Protein AF-A0A6G5A4E1-F1 (afdb_monomer_lite)

InterPro domains:
  IPR002970 Tick histamine-binding protein [PF02098] (26-93)
  IPR012674 Calycin [G3DSA:2.40.128.20] (3-97)
  IPR012674 Calycin [SSF50814] (6-94)

Secondary structure (DSSP, 8-state):
---------EEEEE-SSTTEEEEEETT----EEEEEEEE-SSS-EEEEEEETTEEEEEEE--GGGTTS--HHHHHHHHHH-S-------HHHHTTS----

Structure (mmCIF, N/CA/C/O backbone):
data_AF-A0A6G5A4E1-F1
#
_entry.id   AF-A0A6G5A4E1-F1
#
loop_
_atom_site.group_PDB
_atom_site.id
_atom_site.type_symbol
_atom_site.label_atom_id
_atom_site.label_alt_id
_atom_site.label_comp_id
_atom_site.label_asym_id
_atom_site.label_entity_id
_atom_site.label_seq_id
_atom_site.pdbx_PDB_ins_code
_atom_site.Cartn_x
_atom_site.Cartn_y
_atom_site.Cartn_z
_atom_site.occupancy
_atom_site.B_iso_or_equiv
_atom_site.auth_seq_id
_atom_site.auth_comp_id
_atom_site.auth_asym_id
_atom_site.auth_atom_id
_atom_site.pdbx_PDB_model_num
ATOM 1 N N . ARG A 1 1 ? -19.443 11.949 -18.395 1.00 36.12 1 ARG A N 1
ATOM 2 C CA . ARG A 1 1 ? -19.741 12.132 -16.953 1.00 36.12 1 ARG A CA 1
ATOM 3 C C . ARG A 1 1 ? -18.392 12.183 -16.258 1.00 36.12 1 ARG A C 1
ATOM 5 O O . ARG A 1 1 ? -17.690 11.191 -16.354 1.00 36.12 1 ARG A O 1
ATOM 12 N N . GLY A 1 2 ? -17.987 13.330 -15.711 1.00 47.69 2 GLY A N 1
ATOM 13 C CA . GLY A 1 2 ? -16.694 13.437 -15.029 1.00 47.69 2 GLY A CA 1
ATOM 14 C C . GLY A 1 2 ? -16.711 12.603 -13.752 1.00 47.69 2 GLY A C 1
ATOM 15 O O . GLY A 1 2 ? -17.685 12.676 -13.001 1.00 47.69 2 GLY A O 1
ATOM 16 N N . LEU A 1 3 ? -15.682 11.784 -13.547 1.00 59.25 3 LEU A N 1
ATOM 17 C CA . LEU A 1 3 ? -15.409 11.184 -12.246 1.00 59.25 3 LEU A CA 1
ATOM 18 C C . LEU A 1 3 ? -15.117 12.348 -11.296 1.00 59.25 3 LEU A C 1
ATOM 20 O O . LEU A 1 3 ? -14.226 13.152 -11.556 1.00 59.25 3 LEU A O 1
ATOM 24 N N . LYS A 1 4 ? -15.940 12.512 -10.261 1.00 63.28 4 LYS A N 1
ATOM 25 C CA . LYS A 1 4 ? -15.679 13.512 -9.229 1.00 63.28 4 LYS A CA 1
ATOM 26 C C . LYS A 1 4 ? -14.546 12.958 -8.372 1.00 63.28 4 LYS A C 1
ATOM 28 O O . LYS A 1 4 ? -14.743 11.943 -7.713 1.00 63.28 4 LYS A O 1
ATOM 33 N N . GLU A 1 5 ? -13.382 13.593 -8.433 1.00 68.69 5 GLU A N 1
ATOM 34 C CA . GLU A 1 5 ? -12.266 13.290 -7.541 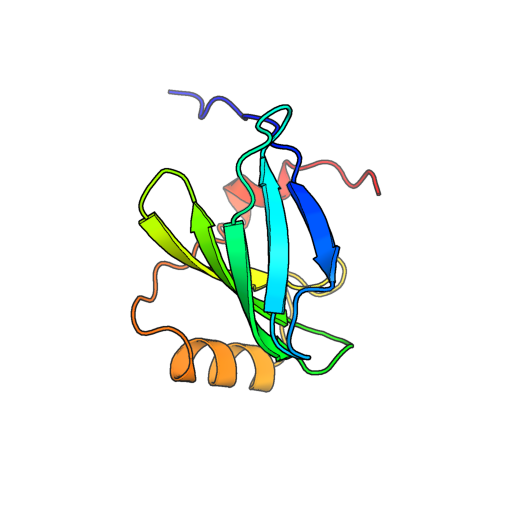1.00 68.69 5 GLU A CA 1
ATOM 35 C C . GLU A 1 5 ? -12.696 13.559 -6.092 1.00 68.69 5 GLU A C 1
ATOM 37 O O . GLU A 1 5 ? -13.292 14.598 -5.785 1.00 68.69 5 GLU A O 1
ATOM 42 N N . GLU A 1 6 ? -12.438 12.595 -5.216 1.00 76.19 6 GLU A N 1
ATOM 43 C CA . GLU A 1 6 ? -12.690 12.679 -3.783 1.00 76.19 6 GLU A CA 1
ATOM 44 C C . GLU A 1 6 ? -11.341 12.549 -3.080 1.00 76.19 6 GLU A C 1
ATOM 46 O O . GLU A 1 6 ? -10.624 11.570 -3.289 1.00 76.19 6 GLU A O 1
ATOM 51 N N . LYS A 1 7 ? -10.980 13.557 -2.284 1.00 79.69 7 LYS A N 1
ATOM 52 C CA . LYS A 1 7 ? -9.781 13.508 -1.449 1.00 79.69 7 LYS A CA 1
ATOM 53 C C . LYS A 1 7 ? -10.141 12.771 -0.171 1.00 79.69 7 LYS A C 1
ATOM 55 O O . LYS A 1 7 ? -11.061 13.201 0.514 1.00 79.69 7 LYS A O 1
ATOM 60 N N . ILE A 1 8 ? -9.425 11.689 0.107 1.00 82.81 8 ILE A N 1
ATOM 61 C CA . ILE A 1 8 ? -9.597 10.873 1.307 1.00 82.81 8 ILE A CA 1
ATOM 62 C C . ILE A 1 8 ? -8.254 10.867 2.029 1.00 82.81 8 ILE A C 1
ATOM 64 O O . ILE A 1 8 ? -7.242 10.473 1.441 1.00 82.81 8 ILE A O 1
ATOM 68 N N . ALA A 1 9 ? -8.232 11.321 3.276 1.00 87.06 9 ALA A N 1
ATOM 69 C CA . ALA A 1 9 ? -7.056 11.226 4.126 1.00 87.06 9 ALA A CA 1
ATOM 70 C C . ALA A 1 9 ? -7.019 9.849 4.800 1.00 87.06 9 ALA A C 1
ATOM 72 O O . ALA A 1 9 ? -8.006 9.408 5.387 1.00 87.06 9 ALA A O 1
ATOM 73 N N . LEU A 1 10 ? -5.872 9.168 4.722 1.00 88.06 10 LEU A N 1
ATOM 74 C CA . LEU A 1 10 ? -5.596 7.980 5.526 1.00 88.06 10 LEU A CA 1
ATOM 75 C C . LEU A 1 10 ? -4.602 8.342 6.623 1.00 88.06 10 LEU A C 1
ATOM 77 O O . LEU A 1 10 ? -3.449 8.680 6.342 1.00 88.06 10 LEU A O 1
ATOM 81 N N . HIS A 1 11 ? -5.030 8.226 7.873 1.00 90.38 11 HIS A N 1
ATOM 82 C CA . HIS A 1 11 ? -4.147 8.366 9.025 1.00 90.38 11 HIS A CA 1
ATOM 83 C C . HIS A 1 11 ? -3.705 6.978 9.462 1.00 90.38 11 HIS A C 1
ATOM 85 O O . HIS A 1 11 ? -4.544 6.140 9.762 1.00 90.38 11 HIS A O 1
ATOM 91 N N . MET A 1 12 ? -2.398 6.713 9.478 1.00 90.94 12 MET A N 1
ATOM 92 C CA . MET A 1 12 ? -1.847 5.375 9.722 1.00 90.94 12 MET A CA 1
ATOM 93 C C . MET A 1 12 ? -0.950 5.370 10.960 1.00 90.94 12 MET A C 1
ATOM 95 O O . MET A 1 12 ? -0.149 6.285 11.163 1.00 90.94 12 MET A O 1
ATOM 99 N N . LYS A 1 13 ? -1.041 4.313 11.769 1.00 92.62 13 LYS A N 1
ATOM 100 C CA . LYS A 1 13 ? -0.179 4.071 12.933 1.00 92.62 13 LYS A CA 1
ATOM 101 C C . LYS A 1 13 ? 0.174 2.580 13.057 1.00 92.62 13 LYS A C 1
ATOM 103 O O . LYS A 1 13 ? -0.567 1.732 12.557 1.00 92.62 13 LYS A O 1
ATOM 108 N N . PRO A 1 14 ? 1.281 2.227 13.732 1.00 93.19 14 PRO A N 1
ATOM 109 C CA . PRO A 1 14 ? 1.635 0.827 13.958 1.00 93.19 14 PRO A CA 1
ATOM 110 C C . PRO A 1 14 ? 0.527 0.059 14.692 1.00 93.19 14 PRO A C 1
ATOM 112 O O . PRO A 1 14 ? -0.048 0.570 15.655 1.00 93.19 14 PRO A O 1
ATOM 115 N N . GLY A 1 15 ? 0.237 -1.162 14.238 1.00 92.31 15 GLY A N 1
ATOM 116 C CA . GLY A 1 15 ? -0.697 -2.079 14.886 1.00 92.31 15 GLY A CA 1
ATOM 117 C C . GLY A 1 15 ? -0.028 -3.005 15.906 1.00 92.31 15 GLY A C 1
ATOM 118 O O . GLY A 1 15 ? 1.140 -2.853 16.262 1.00 92.31 15 GLY A O 1
ATOM 119 N N . ALA A 1 16 ? -0.789 -3.993 16.384 1.00 92.69 16 ALA A N 1
ATOM 120 C CA . ALA A 1 16 ? -0.350 -4.916 17.436 1.00 92.69 16 ALA A CA 1
ATOM 121 C C . ALA A 1 16 ? 0.652 -5.993 16.967 1.00 92.69 16 ALA A C 1
ATOM 123 O O . ALA A 1 1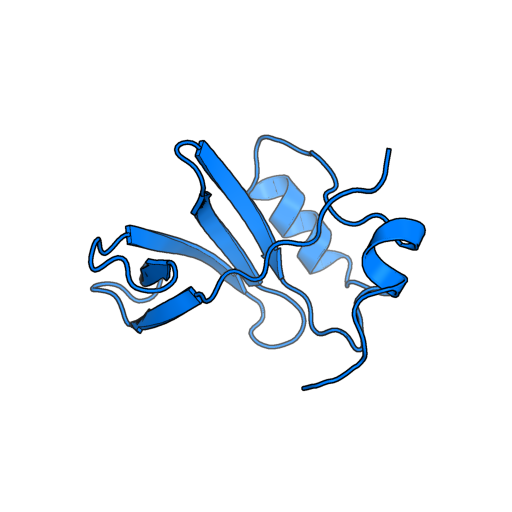6 ? 1.275 -6.651 17.802 1.00 92.69 16 ALA A O 1
ATOM 124 N N . ALA A 1 17 ? 0.801 -6.189 15.655 1.00 94.81 17 ALA A N 1
ATOM 125 C CA . ALA A 1 17 ? 1.709 -7.163 15.057 1.00 94.81 17 ALA A CA 1
ATOM 126 C C . ALA A 1 17 ? 2.532 -6.517 13.926 1.00 94.81 17 ALA A C 1
ATOM 128 O O . ALA A 1 17 ? 2.108 -5.496 13.383 1.00 94.81 17 ALA A O 1
ATOM 129 N N . PRO A 1 18 ? 3.697 -7.088 13.557 1.00 92.06 18 PRO A N 1
ATOM 130 C CA . PRO A 1 18 ? 4.589 -6.492 12.557 1.00 92.06 18 PRO A CA 1
ATOM 131 C C . PRO A 1 18 ? 3.958 -6.292 11.172 1.00 92.06 18 PRO A C 1
ATOM 133 O O . PRO A 1 18 ? 4.397 -5.426 10.422 1.00 92.06 18 PRO A O 1
ATOM 136 N N . ASP A 1 19 ? 2.943 -7.088 10.839 1.00 94.31 19 ASP A N 1
ATOM 137 C CA . ASP A 1 19 ? 2.184 -7.050 9.589 1.00 94.31 19 ASP A CA 1
ATOM 138 C C . ASP A 1 19 ? 0.873 -6.252 9.702 1.00 94.31 19 ASP A C 1
ATOM 140 O O . ASP A 1 19 ? 0.089 -6.228 8.755 1.00 94.31 19 ASP A O 1
ATOM 144 N N . LYS A 1 20 ? 0.602 -5.612 10.847 1.00 95.31 20 LYS A N 1
ATOM 145 C CA . LYS A 1 20 ? -0.647 -4.883 11.099 1.00 95.31 20 LYS A CA 1
ATOM 146 C C . LYS A 1 20 ? -0.410 -3.387 11.192 1.00 95.31 20 LYS A C 1
ATOM 148 O O . LYS A 1 20 ? 0.453 -2.915 11.933 1.00 95.31 20 LYS A O 1
ATOM 153 N N . VAL A 1 21 ? -1.241 -2.643 10.478 1.00 93.31 21 VAL A N 1
ATOM 154 C CA . VAL A 1 21 ? -1.297 -1.185 10.517 1.00 93.31 21 VAL A CA 1
ATOM 155 C C . VAL A 1 21 ? -2.716 -0.786 10.880 1.00 93.31 21 VAL A C 1
ATOM 157 O O . VAL A 1 21 ? -3.665 -1.229 10.242 1.00 93.31 21 VAL A O 1
ATOM 160 N N . LEU A 1 22 ? -2.855 0.053 11.898 1.00 94.00 22 LEU A N 1
ATOM 161 C CA . LEU A 1 22 ? -4.136 0.653 12.240 1.00 94.00 22 LEU A CA 1
ATOM 162 C C . LEU A 1 22 ? -4.296 1.927 11.428 1.00 94.00 22 LEU A C 1
ATOM 164 O O . LEU A 1 22 ? -3.355 2.724 11.338 1.00 94.00 22 LEU A O 1
ATOM 168 N N . PHE A 1 23 ? -5.472 2.129 10.850 1.00 91.62 23 PHE A N 1
ATOM 169 C CA . PHE A 1 23 ? -5.754 3.346 10.112 1.00 91.62 23 PHE A CA 1
ATOM 170 C C . PHE A 1 23 ? -7.176 3.856 10.324 1.00 91.62 23 PHE A C 1
ATOM 172 O O . PHE A 1 23 ? -8.068 3.100 10.705 1.00 91.62 23 PHE A O 1
ATOM 179 N N . THR A 1 24 ? -7.362 5.145 10.057 1.00 91.44 24 THR A N 1
ATOM 180 C CA . THR A 1 24 ? -8.662 5.819 10.025 1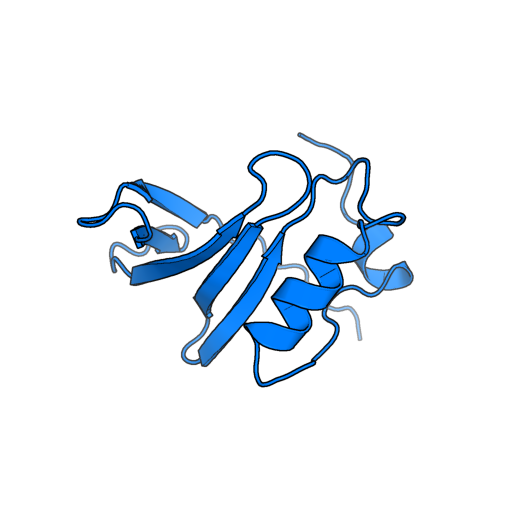.00 91.44 24 THR A CA 1
ATOM 181 C C . THR A 1 24 ? -8.833 6.606 8.725 1.00 91.44 24 THR A C 1
ATOM 183 O O . THR A 1 24 ? -7.844 6.927 8.052 1.00 91.44 24 THR A O 1
ATOM 186 N N . TYR A 1 25 ? -10.086 6.881 8.353 1.00 88.06 25 TYR A N 1
ATOM 187 C CA . TYR A 1 25 ? -10.440 7.684 7.181 1.00 88.06 25 TYR A CA 1
ATOM 188 C C . TYR A 1 25 ? -10.918 9.069 7.600 1.00 88.06 25 TYR A C 1
ATOM 190 O O . TYR A 1 25 ? -11.866 9.168 8.371 1.00 88.06 25 TYR A O 1
ATOM 198 N N . ASP A 1 26 ? -10.326 10.117 7.027 1.00 85.81 26 ASP A N 1
ATOM 199 C CA . ASP A 1 26 ? -10.707 11.510 7.287 1.00 85.81 26 ASP A CA 1
ATOM 200 C C . ASP A 1 26 ? -10.828 11.790 8.804 1.00 85.81 26 ASP A C 1
ATOM 202 O O . ASP A 1 26 ? -9.913 11.467 9.562 1.00 85.81 26 ASP A O 1
ATOM 206 N N . ASP A 1 27 ? -11.956 12.354 9.247 1.00 81.69 27 ASP A N 1
ATOM 207 C CA . ASP A 1 27 ? -12.263 12.629 10.658 1.00 81.69 27 ASP A CA 1
ATOM 208 C C . ASP A 1 27 ? -13.029 11.473 11.351 1.00 81.69 27 ASP A C 1
ATOM 210 O O . ASP A 1 27 ? -13.631 11.676 12.407 1.00 81.69 27 ASP A O 1
ATOM 214 N N . ASP A 1 28 ? -13.085 10.276 10.752 1.00 80.50 28 ASP A N 1
ATOM 215 C CA . ASP A 1 28 ? -13.668 9.091 11.393 1.00 80.50 28 ASP A CA 1
ATOM 216 C C . ASP A 1 28 ? -12.691 8.524 12.432 1.00 80.50 28 ASP A C 1
ATOM 218 O O . ASP A 1 28 ? -11.537 8.233 12.129 1.00 80.50 28 ASP A O 1
ATOM 222 N N . ASP A 1 29 ? -13.157 8.324 13.662 1.00 79.94 29 ASP A N 1
ATOM 223 C CA . ASP A 1 29 ? -12.365 7.726 14.741 1.00 79.94 29 ASP A CA 1
ATOM 224 C C . ASP A 1 29 ? -12.415 6.184 14.724 1.00 79.94 29 ASP A C 1
ATOM 226 O O . ASP A 1 29 ? -11.813 5.523 15.578 1.00 79.94 29 ASP A O 1
ATOM 230 N N . GLN A 1 30 ? -13.146 5.573 13.782 1.00 87.81 30 GLN A N 1
ATOM 231 C CA . GLN A 1 30 ? -13.189 4.123 13.642 1.00 87.81 30 GLN A CA 1
ATOM 232 C C . GLN A 1 30 ? -11.842 3.576 13.152 1.00 87.81 30 GLN A C 1
ATOM 234 O O . GLN A 1 30 ? -11.512 3.624 11.968 1.00 87.81 30 GLN A O 1
ATOM 239 N N . GLU A 1 31 ? -11.094 2.966 14.070 1.00 89.50 31 GLU A N 1
ATOM 240 C CA . GLU A 1 31 ? -9.860 2.259 13.735 1.00 89.50 31 GLU A CA 1
ATOM 241 C C . GLU A 1 31 ? -10.148 0.969 12.961 1.00 89.50 31 GLU A C 1
ATOM 243 O O . GLU A 1 31 ? -10.945 0.119 13.374 1.00 89.50 31 GLU A O 1
ATOM 248 N N . LEU A 1 32 ? -9.461 0.826 11.833 1.00 90.88 32 LEU A N 1
ATOM 249 C CA . LEU A 1 32 ? -9.525 -0.326 10.950 1.00 90.88 32 LEU A CA 1
ATOM 250 C C . LEU A 1 32 ? -8.143 -0.968 10.826 1.00 90.88 32 LEU A C 1
ATOM 252 O O . LEU A 1 32 ? -7.117 -0.286 10.838 1.00 90.88 32 LEU A O 1
ATOM 256 N N . ASP A 1 33 ? -8.122 -2.291 10.674 1.00 92.44 33 ASP A N 1
ATOM 257 C CA . ASP A 1 33 ? -6.891 -3.043 10.445 1.00 92.44 33 ASP A CA 1
ATOM 258 C C . ASP A 1 33 ? -6.581 -3.141 8.949 1.00 92.44 33 ASP A C 1
ATOM 260 O O . ASP A 1 33 ? -7.365 -3.670 8.157 1.00 92.44 33 ASP A O 1
ATOM 264 N N . MET A 1 34 ? -5.383 -2.702 8.584 1.00 93.38 34 MET A N 1
ATOM 265 C CA . MET A 1 34 ? -4.723 -3.005 7.322 1.00 93.38 34 MET A CA 1
ATOM 266 C C . MET A 1 34 ? -3.664 -4.077 7.562 1.00 93.38 34 MET A C 1
ATOM 268 O O . MET A 1 34 ? -2.924 -4.034 8.548 1.00 93.38 34 MET A O 1
ATOM 272 N N . THR A 1 35 ? -3.585 -5.047 6.655 1.00 95.06 35 THR A N 1
ATOM 273 C CA . THR A 1 35 ? -2.584 -6.118 6.714 1.00 95.06 35 THR A CA 1
ATOM 274 C C . THR A 1 35 ? -1.557 -5.933 5.611 1.00 95.06 35 THR A C 1
ATOM 276 O O . THR A 1 35 ? -1.921 -5.853 4.442 1.00 95.06 35 THR A O 1
ATOM 279 N N . LEU A 1 36 ? -0.280 -5.893 5.974 1.00 94.44 36 LEU A N 1
ATOM 280 C CA . LEU A 1 36 ? 0.837 -5.896 5.040 1.00 94.44 36 LEU A CA 1
ATOM 281 C C . LEU A 1 36 ? 1.113 -7.336 4.595 1.00 94.44 36 LEU A C 1
ATOM 283 O O . LEU A 1 36 ? 1.691 -8.118 5.345 1.00 94.44 36 LEU A O 1
ATOM 287 N N . LEU A 1 37 ? 0.686 -7.686 3.383 1.00 94.81 37 LEU A N 1
ATOM 288 C CA . LEU A 1 37 ? 0.855 -9.032 2.825 1.00 94.81 37 LEU A CA 1
ATOM 289 C C . LEU A 1 37 ? 2.287 -9.263 2.341 1.00 94.81 37 LEU A C 1
ATOM 291 O O . LEU A 1 37 ? 2.857 -10.332 2.544 1.00 94.81 37 LEU A O 1
ATOM 295 N N . TYR A 1 38 ? 2.875 -8.245 1.714 1.00 95.25 38 TYR A N 1
ATOM 296 C CA . TYR A 1 38 ? 4.233 -8.304 1.194 1.00 95.25 38 TYR A CA 1
ATOM 297 C C . TYR A 1 38 ? 4.820 -6.903 1.055 1.00 95.25 38 TYR A C 1
ATOM 299 O O . TYR A 1 38 ? 4.124 -5.954 0.700 1.00 95.25 38 TYR A O 1
ATOM 307 N N . THR A 1 39 ? 6.122 -6.773 1.275 1.00 95.44 39 THR A N 1
ATOM 308 C CA . THR A 1 39 ? 6.887 -5.612 0.830 1.00 95.44 39 THR A CA 1
ATOM 309 C C . THR A 1 39 ? 8.345 -5.999 0.651 1.00 95.44 39 THR A C 1
ATOM 311 O O . THR A 1 39 ? 8.894 -6.785 1.423 1.00 95.44 39 THR A O 1
ATOM 314 N N . ASP A 1 40 ? 8.989 -5.416 -0.352 1.00 95.06 40 ASP A N 1
ATOM 315 C CA . ASP A 1 40 ? 10.442 -5.477 -0.513 1.00 95.06 40 ASP A CA 1
ATOM 316 C C . ASP A 1 40 ? 11.150 -4.274 0.141 1.00 95.06 40 ASP A C 1
ATOM 318 O O . ASP A 1 40 ? 12.363 -4.099 -0.011 1.00 95.06 40 ASP A O 1
ATOM 322 N N . TYR A 1 41 ? 10.384 -3.436 0.853 1.00 93.94 41 TYR A N 1
ATOM 323 C CA . TYR A 1 41 ? 10.796 -2.182 1.485 1.00 93.94 41 TYR A CA 1
ATOM 324 C C . TYR A 1 41 ? 11.433 -1.164 0.524 1.00 93.94 41 TYR A C 1
ATOM 326 O O . TYR A 1 41 ? 12.130 -0.249 0.969 1.00 93.94 41 TYR A O 1
ATOM 334 N N . LYS A 1 42 ? 11.234 -1.319 -0.793 1.00 94.81 42 LYS A N 1
ATOM 335 C CA . LYS A 1 42 ? 11.876 -0.486 -1.819 1.00 94.81 42 LYS A CA 1
ATOM 336 C C . LYS A 1 42 ? 10.934 -0.101 -2.951 1.00 94.81 42 LYS A C 1
ATOM 338 O O . LYS A 1 42 ? 10.765 1.085 -3.213 1.00 94.81 42 LYS A O 1
ATOM 343 N N . ALA A 1 43 ? 10.377 -1.085 -3.646 1.00 94.50 43 ALA A N 1
ATOM 344 C CA . ALA A 1 43 ? 9.613 -0.900 -4.870 1.00 94.50 43 ALA A CA 1
ATOM 345 C C . ALA A 1 43 ? 8.111 -1.110 -4.674 1.00 94.50 43 ALA A C 1
ATOM 347 O O . ALA A 1 43 ? 7.328 -0.508 -5.403 1.00 94.50 43 ALA A O 1
ATOM 348 N N . CYS A 1 44 ? 7.683 -1.937 -3.720 1.00 94.94 44 CYS A N 1
ATOM 349 C CA . CYS A 1 44 ? 6.257 -2.166 -3.529 1.00 94.94 44 CYS A CA 1
ATOM 350 C C . CYS A 1 44 ? 5.866 -2.567 -2.110 1.00 94.94 44 CYS A C 1
ATOM 352 O O . CYS A 1 44 ? 6.649 -3.123 -1.334 1.00 94.94 44 CYS A O 1
ATOM 354 N N . ALA A 1 45 ? 4.600 -2.313 -1.803 1.00 95.19 45 ALA A N 1
ATOM 355 C CA . ALA A 1 45 ? 3.894 -2.890 -0.673 1.00 95.19 45 ALA A CA 1
ATOM 356 C C . ALA A 1 45 ? 2.533 -3.394 -1.157 1.00 95.19 45 ALA A C 1
ATOM 358 O O . ALA A 1 45 ? 1.814 -2.672 -1.845 1.00 95.19 45 ALA A O 1
ATOM 359 N N . ILE A 1 46 ? 2.191 -4.627 -0.809 1.00 94.44 46 ILE A N 1
ATOM 360 C CA . ILE A 1 46 ? 0.883 -5.219 -1.062 1.00 94.44 46 ILE A CA 1
ATOM 361 C C . ILE A 1 46 ? 0.158 -5.235 0.268 1.00 94.44 46 ILE A C 1
ATOM 363 O O . ILE A 1 46 ? 0.646 -5.812 1.244 1.00 94.44 46 ILE A O 1
ATOM 367 N N . VAL A 1 47 ? -0.987 -4.571 0.306 1.00 93.75 47 VAL A N 1
ATOM 368 C CA . VAL A 1 47 ? -1.773 -4.409 1.519 1.00 93.75 47 VAL A CA 1
ATOM 369 C C . VAL A 1 47 ? -3.209 -4.823 1.278 1.00 93.75 47 VAL A C 1
ATOM 371 O O . VAL A 1 47 ? -3.768 -4.663 0.193 1.00 93.75 47 VAL A O 1
ATOM 374 N N . ASP A 1 48 ? -3.797 -5.345 2.337 1.00 92.62 48 ASP A N 1
ATOM 375 C CA . ASP A 1 48 ? -5.193 -5.716 2.399 1.00 92.62 48 ASP A CA 1
ATOM 376 C C . ASP A 1 48 ? -5.889 -4.779 3.383 1.00 92.62 48 ASP A C 1
ATOM 378 O O . ASP A 1 48 ? -5.499 -4.724 4.556 1.00 92.62 48 ASP A O 1
ATOM 382 N N . LEU A 1 49 ? -6.865 -4.004 2.909 1.00 90.50 49 LEU A N 1
ATOM 383 C CA . LEU A 1 49 ? -7.545 -2.996 3.718 1.00 90.50 49 LEU A CA 1
ATOM 384 C C . LEU A 1 49 ? -9.065 -2.972 3.490 1.00 90.50 49 LEU A C 1
ATOM 386 O O . LEU A 1 49 ? -9.540 -3.166 2.371 1.00 90.50 49 LEU A O 1
ATOM 390 N N . PRO A 1 50 ? -9.862 -2.691 4.532 1.00 89.25 50 PRO A N 1
ATOM 391 C CA . PRO A 1 50 ? -11.275 -2.389 4.370 1.00 89.25 50 PRO A CA 1
ATOM 392 C C . PRO A 1 50 ? -11.476 -0.967 3.822 1.00 89.25 50 PRO A C 1
ATOM 394 O O . PRO A 1 50 ? -11.146 0.001 4.493 1.00 89.25 50 PRO A O 1
ATOM 397 N N . PHE A 1 51 ? -12.093 -0.829 2.648 1.00 84.75 51 PHE A N 1
ATOM 398 C CA . PHE A 1 51 ? -12.469 0.449 2.037 1.00 84.75 51 PHE A CA 1
ATOM 399 C C . PHE A 1 51 ? -13.945 0.438 1.618 1.00 84.75 51 PHE A C 1
ATOM 401 O O . PHE A 1 51 ? -14.405 -0.473 0.929 1.00 84.75 51 PHE A O 1
ATOM 408 N N . LYS A 1 52 ? -14.721 1.446 2.046 1.00 81.69 52 LYS A N 1
ATOM 409 C CA . LYS A 1 52 ? -16.159 1.608 1.720 1.00 81.69 52 LYS A CA 1
ATOM 410 C C . LYS A 1 52 ? -16.986 0.313 1.885 1.00 81.69 52 LYS A C 1
ATOM 412 O O . LYS A 1 52 ? -17.836 -0.017 1.057 1.00 81.69 52 LYS A O 1
ATOM 417 N N .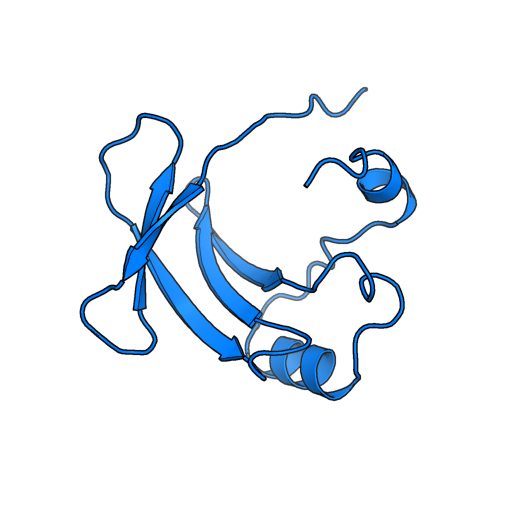 GLY A 1 53 ? -16.732 -0.424 2.971 1.00 81.00 53 GLY A N 1
ATOM 418 C CA . GLY A 1 53 ? -17.444 -1.661 3.321 1.00 81.00 53 GLY A CA 1
ATOM 419 C C . GLY A 1 53 ? -17.025 -2.902 2.526 1.00 81.00 53 GLY A C 1
ATOM 420 O O . GLY A 1 53 ? -17.702 -3.928 2.603 1.00 81.00 53 GLY A O 1
ATOM 421 N N . ARG A 1 54 ? -15.934 -2.827 1.758 1.00 84.06 54 ARG A N 1
ATOM 422 C CA . ARG A 1 54 ? -15.341 -3.946 1.020 1.00 84.06 54 ARG A CA 1
ATOM 423 C C . ARG A 1 54 ? -13.909 -4.161 1.463 1.00 84.06 54 ARG A C 1
ATOM 425 O O . ARG A 1 54 ? -13.268 -3.239 1.948 1.00 84.06 54 ARG A O 1
ATOM 432 N N . LYS A 1 55 ? -13.425 -5.384 1.294 1.00 85.50 55 LYS A N 1
ATOM 433 C CA . LYS A 1 55 ? -12.020 -5.714 1.484 1.00 85.50 55 LYS A CA 1
ATOM 434 C C . LYS A 1 55 ? -11.308 -5.530 0.145 1.00 85.50 55 LYS A C 1
ATOM 436 O O . LYS A 1 55 ? -11.707 -6.160 -0.832 1.00 85.50 55 LYS A O 1
ATOM 441 N N . GLU A 1 56 ? -10.320 -4.648 0.104 1.00 87.75 56 GLU A N 1
ATOM 442 C CA . GLU A 1 56 ? -9.558 -4.300 -1.093 1.00 87.75 56 GLU A CA 1
ATOM 443 C C . GLU A 1 56 ? -8.107 -4.760 -0.935 1.00 87.75 56 GLU A C 1
ATOM 445 O O . GLU A 1 56 ? -7.458 -4.474 0.071 1.00 87.75 56 GLU A O 1
ATOM 450 N N . CYS A 1 57 ? -7.595 -5.444 -1.959 1.00 89.31 57 CYS A N 1
ATOM 451 C CA . CYS A 1 57 ? -6.212 -5.906 -2.031 1.00 89.31 57 CYS A CA 1
ATOM 452 C C . CYS A 1 57 ? -5.462 -5.041 -3.044 1.00 89.31 57 CYS A C 1
ATOM 454 O O . CYS A 1 57 ? -5.707 -5.114 -4.254 1.00 89.31 57 CYS A O 1
ATOM 456 N N . VAL A 1 58 ? -4.580 -4.176 -2.551 1.00 90.12 58 VAL A N 1
ATOM 457 C CA . VAL A 1 58 ? -3.952 -3.120 -3.353 1.00 90.12 58 VAL A CA 1
ATOM 458 C C . VAL A 1 58 ? -2.435 -3.220 -3.296 1.00 90.12 58 VAL A C 1
ATOM 460 O O . VAL A 1 58 ? -1.854 -3.576 -2.273 1.00 90.12 58 VAL A O 1
ATOM 463 N N . MET A 1 59 ? -1.787 -2.875 -4.407 1.00 92.19 59 MET A N 1
ATOM 464 C CA . MET A 1 59 ? -0.339 -2.725 -4.482 1.00 92.19 59 MET A CA 1
ATOM 465 C C . MET A 1 59 ? 0.010 -1.245 -4.582 1.00 92.19 59 MET A C 1
ATOM 467 O O . MET A 1 59 ? -0.401 -0.558 -5.518 1.00 92.19 59 MET A O 1
ATOM 471 N N . TRP A 1 60 ? 0.788 -0.759 -3.626 1.00 91.12 60 TRP A N 1
ATOM 472 C CA . TRP A 1 60 ? 1.385 0.566 -3.665 1.00 91.12 60 TRP A CA 1
ATOM 473 C C . TRP A 1 60 ? 2.790 0.480 -4.239 1.00 91.12 60 TRP A C 1
ATOM 475 O O . TRP A 1 60 ? 3.572 -0.390 -3.856 1.00 91.12 60 TRP A O 1
ATOM 485 N N . VAL A 1 61 ? 3.106 1.407 -5.140 1.00 92.50 61 VAL A N 1
ATOM 486 C CA . VAL A 1 61 ? 4.424 1.555 -5.761 1.00 92.50 61 VAL A CA 1
ATOM 487 C C . VAL A 1 61 ? 4.850 3.021 -5.694 1.00 92.50 61 VAL A C 1
ATOM 489 O O . VAL A 1 61 ? 3.995 3.904 -5.817 1.00 92.50 61 VAL A O 1
ATOM 492 N N . PRO A 1 62 ? 6.147 3.328 -5.513 1.00 91.44 62 PRO A N 1
ATOM 493 C CA . PRO A 1 62 ? 6.644 4.683 -5.651 1.00 91.44 62 PRO A CA 1
ATOM 494 C C . PRO A 1 62 ? 6.298 5.242 -7.026 1.00 91.44 62 PRO A C 1
ATOM 496 O O . PRO A 1 62 ? 6.462 4.575 -8.050 1.00 91.44 62 PRO A O 1
ATOM 499 N N . TYR A 1 63 ? 5.893 6.507 -7.052 1.00 85.81 63 TYR A N 1
ATOM 500 C CA . TYR A 1 63 ? 5.497 7.183 -8.282 1.00 85.81 63 TYR A CA 1
ATOM 501 C C . TYR A 1 63 ? 6.571 7.106 -9.380 1.00 85.81 63 TYR A C 1
ATOM 503 O O . TYR A 1 63 ? 6.256 6.868 -10.543 1.00 85.81 63 TYR A O 1
ATOM 511 N N . ALA A 1 64 ? 7.849 7.206 -8.996 1.00 88.88 64 ALA A N 1
ATOM 512 C CA . ALA A 1 64 ? 8.995 7.130 -9.902 1.00 88.88 64 ALA A CA 1
ATOM 513 C C . ALA A 1 64 ? 9.079 5.824 -10.717 1.00 88.88 64 ALA A C 1
ATOM 515 O O . ALA A 1 64 ? 9.735 5.804 -11.756 1.00 88.88 64 ALA A O 1
ATOM 516 N N . ILE A 1 65 ? 8.437 4.743 -10.261 1.00 88.75 65 ILE A N 1
ATOM 517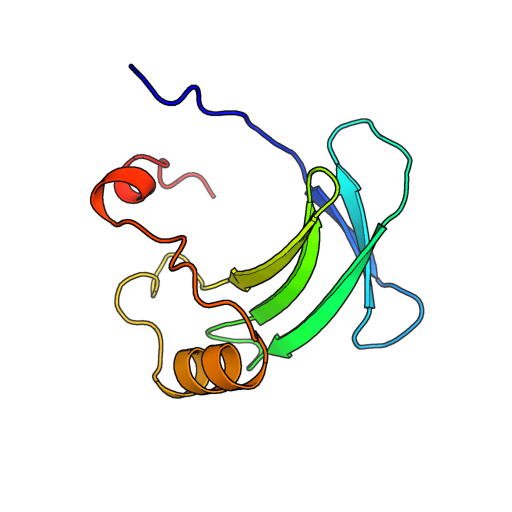 C CA . ILE A 1 65 ? 8.463 3.432 -10.925 1.00 88.75 65 ILE A CA 1
ATOM 518 C C . ILE A 1 65 ? 7.072 2.926 -11.319 1.00 88.75 65 ILE A C 1
ATOM 520 O O . ILE A 1 65 ? 6.933 1.766 -11.700 1.00 88.75 65 ILE A O 1
ATOM 524 N N . LYS A 1 66 ? 6.043 3.781 -11.265 1.00 84.50 66 LYS A N 1
ATOM 525 C CA . LYS A 1 66 ? 4.645 3.409 -11.552 1.00 84.50 66 LYS A CA 1
ATOM 526 C C . LYS A 1 66 ? 4.451 2.735 -12.918 1.00 84.50 66 LYS A C 1
ATOM 528 O O . LYS A 1 66 ? 3.606 1.863 -13.062 1.00 84.50 66 LYS A O 1
ATOM 533 N N . ASP A 1 67 ? 5.266 3.111 -13.906 1.00 84.50 67 ASP A N 1
ATOM 534 C CA . ASP A 1 67 ? 5.225 2.584 -15.275 1.00 84.50 67 ASP A CA 1
ATOM 535 C C . ASP A 1 67 ? 6.220 1.434 -15.526 1.00 84.50 67 ASP A C 1
ATOM 537 O O . ASP A 1 67 ? 6.262 0.877 -16.623 1.00 84.50 67 ASP A O 1
ATOM 541 N N . ALA A 1 68 ? 7.036 1.092 -14.528 1.00 89.50 68 ALA A N 1
ATOM 542 C CA . ALA A 1 68 ? 8.112 0.108 -14.614 1.00 89.50 68 ALA A CA 1
ATOM 543 C C . ALA A 1 68 ? 8.191 -0.728 -13.325 1.00 89.50 68 ALA A C 1
ATOM 545 O O . ALA A 1 68 ? 9.262 -0.904 -12.740 1.00 89.50 68 ALA A O 1
ATOM 546 N N . VAL A 1 69 ? 7.034 -1.214 -12.866 1.00 89.38 69 VAL A N 1
ATOM 547 C CA . VAL A 1 69 ? 6.924 -2.030 -11.653 1.00 89.38 69 VAL A CA 1
ATOM 548 C C . VAL A 1 69 ? 7.713 -3.338 -11.833 1.00 89.38 69 VAL A C 1
ATOM 550 O O . VAL A 1 69 ? 7.512 -4.028 -12.837 1.00 89.38 69 VAL A O 1
ATOM 553 N N . PRO A 1 70 ? 8.612 -3.703 -10.897 1.00 94.31 70 PRO A N 1
ATOM 554 C CA . PRO A 1 70 ? 9.375 -4.944 -10.976 1.00 94.31 70 PRO A CA 1
ATOM 555 C C . PRO A 1 70 ? 8.493 -6.192 -11.037 1.00 94.31 70 PRO A C 1
ATOM 557 O O . PRO A 1 70 ? 7.453 -6.261 -10.382 1.00 94.31 70 PRO A O 1
ATOM 560 N N . LEU A 1 71 ? 8.958 -7.213 -11.763 1.00 92.94 71 LEU A N 1
ATOM 561 C CA . LEU A 1 71 ? 8.214 -8.462 -11.940 1.00 92.94 71 LEU A CA 1
ATOM 562 C C . LEU A 1 71 ? 7.873 -9.134 -10.601 1.00 92.94 71 LEU A C 1
ATOM 564 O O . LEU A 1 71 ? 6.738 -9.559 -10.425 1.00 92.94 71 LEU A O 1
ATOM 568 N N . HIS A 1 72 ? 8.799 -9.144 -9.634 1.00 94.50 72 HIS A N 1
ATOM 569 C CA . HIS A 1 72 ? 8.568 -9.775 -8.327 1.00 94.50 72 HIS A CA 1
ATOM 570 C C . HIS A 1 72 ? 7.405 -9.141 -7.549 1.00 94.50 72 HIS A C 1
ATOM 572 O O . HIS A 1 72 ? 6.706 -9.833 -6.818 1.00 94.50 72 HIS A O 1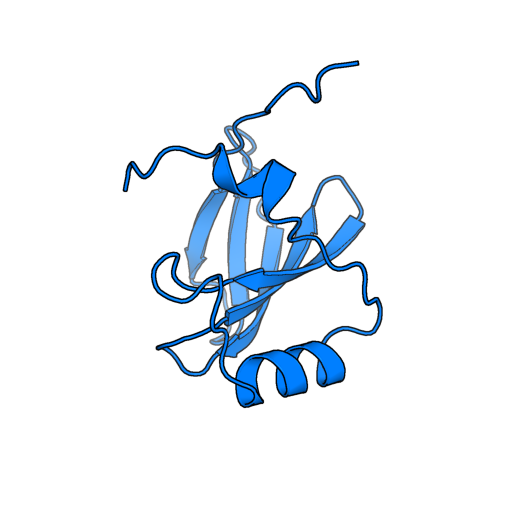
ATOM 578 N N . CYS A 1 73 ? 7.162 -7.838 -7.718 1.00 93.50 73 CYS A N 1
ATOM 579 C CA . CYS A 1 73 ? 6.017 -7.160 -7.108 1.00 93.50 73 CYS A CA 1
ATOM 580 C C . CYS A 1 73 ? 4.699 -7.617 -7.741 1.00 93.50 73 CYS A C 1
ATOM 582 O O . CYS A 1 73 ? 3.724 -7.856 -7.035 1.00 93.50 73 CYS A O 1
ATOM 584 N N . VAL A 1 74 ? 4.682 -7.765 -9.070 1.00 91.50 74 VAL A N 1
ATOM 585 C CA . VAL A 1 74 ? 3.506 -8.237 -9.814 1.00 91.50 74 VAL A CA 1
ATOM 586 C C . VAL A 1 74 ? 3.200 -9.695 -9.475 1.00 91.50 74 VAL A C 1
ATOM 588 O O . VAL A 1 74 ? 2.044 -10.030 -9.240 1.00 91.50 74 VAL A O 1
ATOM 591 N N . GLU A 1 75 ? 4.224 -10.544 -9.394 1.00 92.38 75 GLU A N 1
ATOM 592 C CA . GLU A 1 75 ? 4.081 -11.955 -9.016 1.00 92.38 75 GLU A CA 1
ATOM 593 C C . GLU A 1 75 ? 3.521 -12.096 -7.599 1.00 92.38 75 GLU A C 1
ATOM 595 O O . GLU A 1 75 ? 2.512 -12.769 -7.408 1.00 92.38 75 GLU A O 1
ATOM 600 N N . HIS A 1 76 ? 4.085 -11.390 -6.614 1.00 93.69 76 HIS A N 1
ATOM 601 C CA . HIS A 1 76 ? 3.543 -11.427 -5.256 1.00 93.69 76 HIS A CA 1
ATOM 602 C C . HIS A 1 76 ? 2.136 -10.835 -5.159 1.00 93.69 76 HIS A C 1
ATOM 604 O O . HIS A 1 76 ? 1.348 -11.298 -4.335 1.00 93.69 76 HIS A O 1
ATOM 610 N N . TYR A 1 77 ? 1.791 -9.842 -5.984 1.00 91.00 77 TYR A N 1
ATOM 611 C CA . TYR A 1 77 ? 0.430 -9.306 -6.036 1.00 91.00 77 TYR A CA 1
ATOM 612 C C . TYR A 1 77 ? -0.546 -10.360 -6.556 1.00 91.00 77 TYR A C 1
ATOM 614 O O . TYR A 1 77 ? -1.592 -10.583 -5.951 1.00 91.00 77 TYR A O 1
ATOM 622 N N . ASP A 1 78 ? -0.159 -11.064 -7.617 1.00 88.69 78 ASP A N 1
ATOM 623 C CA . ASP A 1 78 ? -0.924 -12.162 -8.202 1.00 88.69 78 ASP A CA 1
ATOM 624 C C . ASP A 1 78 ? -1.080 -13.363 -7.257 1.00 88.69 78 ASP A C 1
ATOM 626 O O . ASP A 1 78 ? -2.115 -14.028 -7.287 1.00 88.69 78 ASP A O 1
ATOM 630 N N . GLU A 1 79 ? -0.074 -13.645 -6.428 1.00 90.81 79 GLU A N 1
ATOM 631 C CA . GLU A 1 79 ? -0.116 -14.702 -5.411 1.00 90.81 79 GLU A CA 1
ATOM 632 C C . GLU A 1 79 ? -0.947 -14.309 -4.183 1.00 90.81 79 GLU A C 1
ATOM 634 O O . GLU A 1 79 ? -1.606 -15.159 -3.584 1.00 90.81 79 GLU A O 1
ATOM 639 N N . SER A 1 80 ? -0.903 -13.032 -3.794 1.00 89.38 80 SER A N 1
ATOM 640 C CA . SER A 1 80 ? -1.518 -12.542 -2.554 1.00 89.38 80 SER A CA 1
ATOM 641 C C . SER A 1 80 ? -2.985 -12.144 -2.727 1.00 89.38 80 SER A C 1
ATOM 643 O O . SER A 1 80 ? -3.768 -12.276 -1.787 1.00 89.38 80 SER A O 1
ATOM 645 N N . CYS A 1 81 ? -3.369 -11.638 -3.903 1.00 87.44 81 CYS A N 1
ATOM 646 C CA . CYS A 1 81 ? -4.699 -11.093 -4.161 1.00 87.44 81 CYS A CA 1
ATOM 647 C C . CYS A 1 81 ? -5.520 -12.020 -5.076 1.00 87.44 81 CYS A C 1
ATOM 649 O O . CYS A 1 81 ? -5.218 -12.187 -6.255 1.00 87.44 81 CYS A O 1
ATOM 651 N N . GLU A 1 82 ? -6.626 -12.572 -4.566 1.00 73.19 82 GLU A N 1
ATOM 652 C CA . GLU A 1 82 ? -7.505 -13.473 -5.336 1.00 73.19 82 GLU A CA 1
ATOM 653 C C . GLU A 1 82 ? -8.272 -12.768 -6.477 1.00 73.19 82 GLU A C 1
ATOM 655 O O . GLU A 1 82 ? -8.670 -13.407 -7.454 1.00 73.19 82 GLU A O 1
ATOM 660 N N . VAL A 1 83 ? -8.495 -11.449 -6.374 1.00 64.44 83 VAL A N 1
ATOM 661 C CA . VAL A 1 83 ? -9.314 -10.667 -7.316 1.00 64.44 83 VAL A CA 1
ATOM 662 C C . VAL A 1 83 ? -8.459 -9.636 -8.051 1.00 64.44 83 VAL A C 1
ATOM 664 O O . VAL A 1 83 ? -8.021 -8.642 -7.480 1.00 64.44 83 VAL A O 1
ATOM 667 N N . LYS A 1 84 ? -8.270 -9.858 -9.356 1.00 59.06 84 LYS A N 1
ATOM 668 C CA . LYS A 1 84 ? -7.477 -9.003 -10.251 1.00 59.06 84 LYS A CA 1
ATOM 669 C C . LYS A 1 84 ? -8.361 -7.966 -10.945 1.00 59.06 84 LYS A C 1
ATOM 671 O O . LYS A 1 84 ? -8.769 -8.164 -12.089 1.00 59.06 84 LYS A O 1
ATOM 676 N N . ILE A 1 85 ? -8.677 -6.861 -10.274 1.00 57.28 85 ILE A N 1
ATOM 677 C CA . ILE A 1 85 ? -9.150 -5.658 -10.975 1.00 57.28 85 ILE A CA 1
ATOM 678 C C . ILE A 1 85 ? -7.945 -4.719 -11.064 1.00 57.28 85 ILE A C 1
ATOM 680 O O . ILE A 1 85 ? -7.602 -4.114 -10.050 1.00 57.28 85 ILE A O 1
ATOM 684 N N . PRO A 1 86 ? -7.265 -4.601 -12.222 1.00 53.50 86 PRO A N 1
ATOM 685 C CA . PRO A 1 86 ? -6.202 -3.616 -12.368 1.00 53.50 86 PRO A CA 1
ATOM 686 C C . PRO A 1 86 ? -6.805 -2.225 -12.153 1.00 53.50 86 PRO A C 1
ATOM 688 O O . PRO A 1 86 ? -7.606 -1.754 -12.957 1.00 53.50 86 PRO A O 1
ATOM 691 N N . SER A 1 87 ? -6.469 -1.597 -11.026 1.00 58.22 87 SER A N 1
ATOM 692 C CA . SER A 1 87 ? -6.979 -0.276 -10.649 1.00 58.22 87 SER A CA 1
ATOM 693 C C . SER A 1 87 ? -6.182 0.867 -11.280 1.00 58.22 87 SER A C 1
ATOM 695 O O . SER A 1 87 ? -6.656 2.001 -11.294 1.00 58.22 87 SER A O 1
ATOM 697 N N . TYR A 1 88 ? -4.990 0.583 -11.820 1.00 58.09 88 TYR A N 1
ATOM 698 C CA . TYR A 1 88 ? -4.157 1.581 -12.479 1.00 58.09 88 TYR A CA 1
ATOM 699 C C . TYR A 1 88 ? -4.474 1.676 -13.973 1.00 58.09 88 TYR A C 1
ATOM 701 O O . TYR A 1 88 ? -4.089 0.819 -14.769 1.00 58.09 88 TYR A O 1
ATOM 709 N N . ASP A 1 89 ? -5.145 2.762 -14.338 1.00 61.91 89 ASP A N 1
ATOM 710 C CA . ASP A 1 89 ? -5.318 3.214 -15.712 1.00 61.91 89 ASP A CA 1
ATOM 711 C C . ASP A 1 89 ? -4.441 4.453 -15.922 1.00 61.91 89 ASP A C 1
ATOM 713 O O . ASP A 1 89 ? -4.640 5.481 -15.271 1.00 61.91 89 ASP A O 1
ATOM 717 N N . ARG A 1 90 ? -3.438 4.359 -16.804 1.00 61.03 90 ARG A N 1
ATOM 718 C CA . ARG A 1 90 ? -2.467 5.445 -17.027 1.00 61.03 90 ARG A CA 1
ATOM 719 C C . ARG A 1 90 ? -3.160 6.748 -17.438 1.00 61.03 90 ARG A C 1
ATOM 721 O O . ARG A 1 90 ? -2.753 7.821 -16.992 1.00 61.03 90 ARG A O 1
ATOM 728 N N . ASP A 1 91 ? -4.205 6.666 -18.250 1.00 58.28 91 ASP A N 1
ATOM 729 C CA . ASP A 1 91 ? -4.905 7.839 -18.780 1.00 58.28 91 ASP A CA 1
ATOM 730 C C . ASP A 1 91 ? -5.714 8.564 -17.688 1.00 58.28 91 ASP A C 1
ATOM 732 O O . ASP A 1 91 ? -5.791 9.797 -17.670 1.00 58.28 91 ASP A O 1
ATOM 736 N N . THR A 1 92 ? -6.251 7.814 -16.725 1.00 60.91 92 THR A N 1
ATOM 737 C CA . THR A 1 92 ? -6.972 8.345 -15.560 1.00 60.91 92 THR A CA 1
ATOM 738 C C . THR A 1 92 ? -6.015 8.829 -14.465 1.00 60.91 92 THR A C 1
ATOM 740 O O . THR A 1 92 ? -6.215 9.903 -13.903 1.00 60.91 92 THR A O 1
ATOM 743 N N . CYS A 1 93 ? -4.948 8.081 -14.169 1.00 65.19 93 CYS A N 1
ATOM 744 C CA . CYS A 1 93 ? -4.042 8.353 -13.045 1.00 65.19 93 CYS A CA 1
ATOM 745 C C . CYS A 1 93 ? -2.871 9.294 -13.378 1.00 65.19 93 CYS A C 1
ATOM 747 O O . CYS A 1 93 ? -2.174 9.739 -12.469 1.00 65.19 93 CYS A O 1
ATOM 749 N N . SER A 1 94 ? -2.635 9.624 -14.651 1.00 63.25 94 SER A N 1
ATOM 750 C CA . SER A 1 94 ? -1.645 10.641 -15.062 1.00 63.25 94 SER A CA 1
ATOM 751 C C . SER A 1 94 ? -2.055 12.078 -14.717 1.00 63.25 94 SER A C 1
ATOM 753 O O . SER A 1 94 ? -1.253 12.993 -14.874 1.00 63.25 94 SER A O 1
ATOM 755 N N . GLN A 1 95 ? -3.289 12.273 -14.247 1.00 59.41 95 GLN A N 1
ATOM 756 C CA . GLN A 1 95 ? -3.867 13.581 -13.936 1.00 59.41 95 GLN A CA 1
ATOM 757 C C . GLN A 1 95 ? -3.666 14.008 -12.475 1.00 59.41 95 GLN A C 1
ATOM 759 O O . GLN A 1 95 ? -3.962 15.155 -12.151 1.00 59.41 95 GLN A O 1
ATOM 764 N N . VAL A 1 96 ? -3.172 13.120 -11.602 1.00 58.66 96 VAL A N 1
ATOM 765 C CA . VAL A 1 96 ? -2.837 13.468 -10.213 1.00 58.66 96 VAL A CA 1
ATOM 766 C C . VAL A 1 96 ? -1.516 14.255 -10.230 1.00 58.66 96 VAL A C 1
ATOM 768 O O . VAL A 1 96 ? -0.508 13.684 -10.650 1.00 58.66 96 VAL A O 1
ATOM 771 N N . PRO A 1 97 ? -1.500 15.550 -9.849 1.00 51.22 97 PRO A N 1
ATOM 772 C CA . PRO A 1 97 ? -0.293 16.378 -9.889 1.00 51.22 97 PRO A CA 1
ATOM 773 C C . PRO A 1 97 ? 0.816 15.834 -8.979 1.00 51.22 97 PRO A C 1
ATOM 775 O O . PRO A 1 97 ? 0.527 15.274 -7.925 1.00 51.22 97 PRO A O 1
ATOM 778 N N . ASP A 1 98 ? 2.074 16.065 -9.371 1.00 54.50 98 ASP A N 1
ATOM 779 C CA . ASP A 1 98 ? 3.319 15.590 -8.733 1.00 54.50 98 ASP A CA 1
ATOM 780 C C . ASP A 1 98 ? 3.599 16.163 -7.316 1.00 54.50 98 ASP A C 1
ATOM 782 O O . ASP A 1 98 ? 4.754 16.260 -6.905 1.00 54.50 98 ASP A O 1
ATOM 786 N N . GLU A 1 99 ? 2.592 16.597 -6.555 1.00 45.97 99 GLU A N 1
ATOM 787 C CA . GLU A 1 99 ? 2.816 17.229 -5.250 1.00 45.97 99 GLU A CA 1
ATOM 788 C C . GLU A 1 99 ? 2.924 16.196 -4.122 1.00 45.97 99 GLU A C 1
ATOM 790 O O . GLU A 1 99 ? 1.951 15.889 -3.427 1.00 45.97 99 GLU A O 1
ATOM 795 N N . LEU A 1 100 ? 4.151 15.703 -3.931 1.00 40.19 100 LEU A N 1
ATOM 796 C CA . LEU A 1 100 ? 4.667 15.250 -2.637 1.00 40.19 100 LEU A CA 1
ATOM 797 C C . LEU A 1 100 ? 6.155 15.591 -2.495 1.00 40.19 100 LEU A C 1
ATOM 799 O O . LEU A 1 100 ? 6.958 15.125 -3.334 1.00 40.19 100 LEU A O 1
#

Foldseek 3Di:
DDDPDDDKDWDWDDDPDPQWIWIDIDPDPDTWIKGFQDDPVAAWTWIWTDDPNDIDTDIDGPPVCPVPRDPVSVVSSVVVDPDDDPPDDCVVPVPPDPDD

Radius of gyration: 14.46 Å; chains: 1; bounding box: 32×32×36 Å

Organism: Rhipicephalus microplus (NCBI:txid6941)

Sequence (100 aa):
RGLKEEKIALHMKPGAAPDKVLFTYDDDDQELDMTLLYTDYKACAIVDLPFKGRKECVMWVPYAIKDAVPLHCVEHYDESCEVKIPSYDRDTCSQVPDEL

pLDDT: mean 82.29, std 15.04, range [36.12, 95.44]